Protein AF-A0AAD6N3H6-F1 (afdb_monomer)

InterPro domains:
  IPR000592 Small ribosomal subunit protein eS27 [MF_00371] (95-155)
  IPR000592 Small ribosomal subunit protein eS27 [PF01667] (101-155)
  IPR000592 Small ribosomal subunit protein eS27 [PS01168] (109-141)
  IPR000592 Small ribosomal subunit protein eS27 [PTHR11594] (73-155)
  IPR011332 Zinc-binding ribosomal protein [SSF57829] (101-155)
  IPR023407 Small ribosomal subunit protein eS27, zinc-binding domain superfamily [G3DSA:2.20.25.100] (74-155)

Secondary structure (DSSP, 8-state):
------HHHHT-----S-----------PPPPP------------PPPP----PPPTTS-HHHHHHHHHHHHHHHH---SSS--HHHHHHS-TTSSSS------EEEEEPTTT--EEEEETT-SSPEE-TTT--EEEE--SSS-EEPTT-EEEE-

Foldseek 3Di:
DDPPPPCVVVVPDPDDDDPPDDDDDDDDDDDDDDDDDDDDDDDDDDDDDPPPPPPDPPDPPVVVVVVVVVVVVVVPDQPPPDHDPVVQVPDDQVPHPDRDDPKFWKFKQDQPPRDTDIDIQQDQDFDADPPPRDTQFDHDPGGTHGDPRIDIDTD

pLDDT: mean 70.55, std 24.03, range [32.03, 97.69]

Radius of gyration: 28.1 Å; Cα contacts (8 Å, |Δi|>4): 125; chains: 1; bounding box: 60×52×75 Å

Solvent-accessible surface area (backbone atoms only — not comparable to full-atom values): 10549 Å² total; per-residue (Å²): 142,77,87,77,80,63,63,73,61,76,68,66,64,83,93,73,87,76,85,82,71,86,76,79,90,79,84,84,81,84,82,82,91,82,81,91,85,86,90,86,80,88,83,88,79,84,75,81,72,80,76,79,71,72,77,68,92,76,66,56,71,65,57,60,48,49,52,51,47,55,64,50,54,71,70,76,65,74,58,80,89,71,60,53,72,70,60,48,71,70,42,55,56,83,68,30,99,69,68,55,82,90,70,52,48,26,41,36,32,40,73,83,71,63,53,73,42,83,42,54,43,57,30,80,57,72,41,62,40,90,84,69,69,45,68,51,30,40,48,50,102,53,62,37,45,66,36,90,74,52,49,74,43,82,108

Nearest PDB structures (foldseek):
  8b2l-assembly1_K1  TM=9.747E-01  e=3.202E-12  Nicotiana tabacum
  9cai-assembly1_Ab  TM=9.641E-01  e=4.116E-12  Caenorhabditis elegans
  5xxu-assembly1_b  TM=9.628E-01  e=1.636E-11  Toxoplasma gondii
  7d4i-assembly1_Sc  TM=9.349E-01  e=3.473E-11  Saccharomyces cerevisiae S288C
  6az1-assembly1_c  TM=9.491E-01  e=2.428E-10  Leishmania donovani

Mean predicted aligned error: 18.62 Å

Organism: Penicillium canescens (NCBI:txid5083)

Structure (mmCIF, 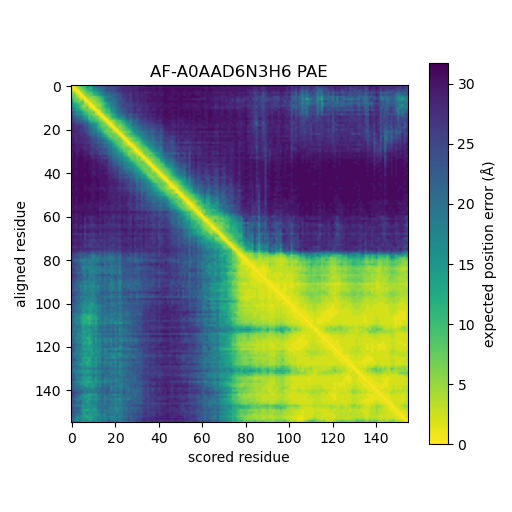N/CA/C/O backbone):
data_AF-A0AAD6N3H6-F1
#
_entry.id   AF-A0AAD6N3H6-F1
#
loop_
_atom_site.group_PDB
_atom_site.id
_atom_site.type_symbol
_atom_site.label_atom_id
_atom_site.label_alt_id
_atom_site.label_comp_id
_atom_site.label_asym_id
_atom_site.label_entity_id
_atom_site.label_seq_id
_atom_site.pdbx_PDB_ins_code
_atom_site.Cartn_x
_atom_site.Cartn_y
_atom_site.Cartn_z
_atom_site.occupancy
_atom_site.B_iso_or_equiv
_atom_site.auth_seq_id
_atom_site.auth_comp_id
_atom_site.auth_asym_id
_atom_site.auth_atom_id
_atom_site.pdbx_PDB_model_num
ATOM 1 N N . MET A 1 1 ? 6.766 -2.086 36.224 1.00 39.12 1 MET A N 1
ATOM 2 C CA . MET A 1 1 ? 7.740 -1.604 35.224 1.00 39.12 1 MET A CA 1
ATOM 3 C C . MET A 1 1 ? 7.308 -2.091 33.855 1.00 39.12 1 MET A C 1
ATOM 5 O O . MET A 1 1 ? 7.366 -3.286 33.608 1.00 39.12 1 MET A O 1
ATOM 9 N N . SER A 1 2 ? 6.852 -1.182 33.001 1.00 41.28 2 SER A N 1
ATOM 10 C CA . SER A 1 2 ? 6.496 -1.466 31.608 1.00 41.28 2 SER A CA 1
ATOM 11 C C . SER A 1 2 ? 7.243 -0.445 30.755 1.00 41.28 2 SER A C 1
ATOM 13 O O . SER A 1 2 ? 7.132 0.744 31.059 1.00 41.28 2 SER A O 1
ATOM 15 N N . PRO A 1 3 ? 8.016 -0.841 29.731 1.00 50.28 3 PRO A N 1
ATOM 16 C CA . PRO A 1 3 ? 8.632 0.129 28.846 1.00 50.28 3 PRO A CA 1
ATOM 17 C C . PRO A 1 3 ? 7.527 0.686 27.945 1.00 50.28 3 PRO A C 1
ATOM 19 O O . PRO A 1 3 ? 7.052 0.018 27.026 1.00 50.28 3 PRO A O 1
ATOM 22 N N . THR A 1 4 ? 7.069 1.903 28.223 1.00 53.88 4 THR A N 1
ATOM 23 C CA . THR A 1 4 ? 6.320 2.696 27.250 1.00 53.88 4 THR A CA 1
ATOM 24 C C . THR A 1 4 ? 7.254 2.954 26.078 1.00 53.88 4 THR A C 1
ATOM 26 O O . THR A 1 4 ? 8.125 3.815 26.152 1.00 53.88 4 THR A O 1
ATOM 29 N N . VAL A 1 5 ? 7.115 2.161 25.016 1.00 50.34 5 VAL A N 1
ATOM 30 C CA . VAL A 1 5 ? 7.747 2.438 23.726 1.00 50.34 5 VAL A CA 1
ATOM 31 C C . VAL A 1 5 ? 7.223 3.799 23.277 1.00 50.34 5 VAL A C 1
ATOM 33 O O . VAL A 1 5 ? 6.070 3.924 22.859 1.00 50.34 5 VAL A O 1
ATOM 36 N N . ASP A 1 6 ? 8.042 4.834 23.449 1.00 45.19 6 ASP A N 1
ATOM 37 C CA . ASP A 1 6 ? 7.717 6.186 23.024 1.00 45.19 6 ASP A CA 1
ATOM 38 C C . ASP A 1 6 ? 7.822 6.267 21.497 1.00 45.19 6 ASP A C 1
ATOM 40 O O . ASP A 1 6 ? 8.874 6.501 20.902 1.00 45.19 6 ASP A O 1
ATOM 44 N N . TRP A 1 7 ? 6.692 6.027 20.837 1.00 51.84 7 TRP A N 1
ATOM 45 C CA . TRP A 1 7 ? 6.561 6.109 19.386 1.00 51.84 7 TRP A CA 1
ATOM 46 C C . TRP A 1 7 ? 6.778 7.529 18.834 1.00 51.84 7 TRP A C 1
ATOM 48 O O . TRP A 1 7 ? 6.952 7.662 17.621 1.00 51.84 7 TRP A O 1
ATOM 58 N N . ARG A 1 8 ? 6.788 8.587 19.670 1.00 54.62 8 ARG A N 1
ATOM 59 C CA . ARG A 1 8 ? 7.123 9.946 19.200 1.00 54.62 8 ARG A CA 1
ATOM 60 C C . ARG A 1 8 ? 8.596 10.058 18.808 1.00 54.62 8 ARG A C 1
ATOM 62 O O . ARG A 1 8 ? 8.905 10.809 17.886 1.00 54.62 8 ARG A O 1
ATOM 69 N N . GLU A 1 9 ? 9.476 9.278 19.432 1.00 46.47 9 GLU A N 1
ATOM 70 C CA . GLU A 1 9 ? 10.904 9.227 19.096 1.00 46.47 9 GLU A CA 1
ATOM 71 C C . GLU A 1 9 ? 11.128 8.537 17.735 1.00 46.47 9 GLU A C 1
ATOM 73 O O . GLU A 1 9 ? 11.891 9.014 16.899 1.00 46.47 9 GLU A O 1
ATOM 78 N N . ALA A 1 10 ? 10.379 7.465 17.443 1.00 44.66 10 ALA A N 1
ATOM 79 C CA . ALA A 1 10 ? 10.499 6.703 16.193 1.00 44.66 10 ALA A CA 1
ATOM 80 C C . ALA A 1 10 ? 9.992 7.456 14.945 1.00 44.66 10 ALA A C 1
ATOM 82 O O . ALA A 1 10 ? 10.390 7.138 13.823 1.00 44.66 10 ALA A O 1
ATOM 83 N N . CYS A 1 11 ? 9.130 8.461 15.125 1.00 47.16 11 CYS A N 1
ATOM 84 C CA . CYS A 1 11 ? 8.716 9.374 14.057 1.00 47.16 11 CYS A CA 1
ATOM 85 C C . CYS A 1 11 ? 9.699 10.541 13.842 1.00 47.16 11 CYS A C 1
ATOM 87 O O . CYS A 1 11 ? 9.544 11.275 12.868 1.00 47.16 11 CYS A O 1
ATOM 89 N N . ARG A 1 12 ? 10.715 10.711 14.702 1.00 45.09 12 ARG A N 1
ATOM 90 C CA . ARG A 1 12 ? 11.725 11.775 14.612 1.00 45.09 12 ARG A CA 1
ATOM 91 C C . ARG A 1 12 ? 12.968 11.296 13.845 1.00 45.09 12 ARG A C 1
ATOM 93 O O . ARG A 1 12 ? 14.090 11.365 14.329 1.00 45.09 12 ARG A O 1
ATOM 100 N N . LEU A 1 13 ? 12.765 10.789 12.628 1.00 43.72 13 LEU A N 1
ATOM 101 C CA . LEU A 1 13 ? 13.843 10.656 11.641 1.00 43.72 13 LEU A CA 1
ATOM 102 C C . LEU A 1 13 ? 13.989 11.988 10.884 1.00 43.72 13 LEU A C 1
ATOM 104 O O . LEU A 1 13 ? 12.990 12.679 10.681 1.00 43.72 13 LEU A O 1
ATOM 108 N N . PRO A 1 14 ? 15.216 12.384 10.506 1.00 40.75 14 PRO A N 1
ATOM 109 C CA . PRO A 1 14 ? 15.537 13.755 10.135 1.00 40.75 14 PRO A CA 1
ATOM 110 C C . PRO A 1 14 ? 14.753 14.200 8.903 1.00 40.75 14 PRO A C 1
ATOM 112 O O . PRO A 1 14 ? 14.681 13.487 7.900 1.00 40.75 14 PRO A O 1
ATOM 115 N N . GLU A 1 15 ? 14.198 15.406 8.987 1.00 4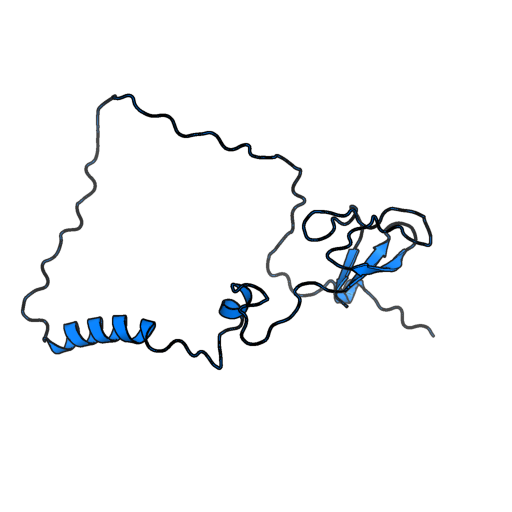5.84 15 GLU A N 1
ATOM 116 C CA . GLU A 1 15 ? 13.499 16.077 7.902 1.00 45.84 15 GLU A CA 1
ATOM 117 C C . GLU A 1 15 ? 14.384 16.176 6.654 1.00 45.84 15 GLU A C 1
ATOM 119 O O . GLU A 1 15 ? 15.220 17.064 6.515 1.00 45.84 15 GLU A O 1
ATOM 124 N N . ARG A 1 16 ? 14.183 15.268 5.699 1.00 40.72 16 ARG A N 1
ATOM 125 C CA . ARG A 1 16 ? 14.484 15.522 4.290 1.00 40.72 16 ARG A CA 1
ATOM 126 C C . ARG A 1 16 ? 13.294 15.112 3.441 1.00 40.72 16 ARG A C 1
ATOM 128 O O . ARG A 1 16 ? 13.218 14.012 2.910 1.00 40.72 16 ARG A O 1
ATOM 135 N N . GLY A 1 17 ? 12.363 16.063 3.392 1.00 36.47 17 GLY A N 1
ATOM 136 C CA . GLY A 1 17 ? 11.528 16.401 2.247 1.00 36.47 17 GLY A CA 1
ATOM 137 C C . GLY A 1 17 ? 10.830 15.246 1.550 1.00 36.47 17 GLY A C 1
ATOM 138 O O . GLY A 1 17 ? 11.311 14.793 0.527 1.00 36.47 17 GLY A O 1
ATOM 139 N N . HIS A 1 18 ? 9.649 14.867 2.035 1.00 36.66 18 HIS A N 1
ATOM 140 C CA . HIS A 1 18 ? 8.520 14.496 1.178 1.00 36.66 18 HIS A CA 1
ATOM 141 C C . HIS A 1 18 ? 7.236 14.525 2.015 1.00 36.66 18 HIS A C 1
ATOM 143 O O . HIS A 1 18 ? 6.809 13.524 2.584 1.00 36.66 18 HIS A O 1
ATOM 149 N N . GLN A 1 19 ? 6.610 15.701 2.092 1.00 37.00 19 GLN A N 1
ATOM 150 C CA . GLN A 1 19 ? 5.222 15.821 2.527 1.00 37.00 19 GLN A CA 1
ATOM 151 C C . GLN A 1 19 ? 4.340 15.064 1.526 1.00 37.00 19 GLN A C 1
ATOM 153 O O . GLN A 1 19 ? 4.146 15.501 0.391 1.00 37.00 19 GLN A O 1
ATOM 158 N N . ALA A 1 20 ? 3.805 13.916 1.938 1.00 35.97 20 ALA A N 1
ATOM 159 C CA . ALA A 1 20 ? 2.705 13.267 1.241 1.00 35.97 20 ALA A CA 1
ATOM 160 C C . ALA A 1 20 ? 1.429 14.072 1.523 1.00 35.97 20 ALA A C 1
ATOM 162 O O . ALA A 1 20 ? 0.693 13.806 2.470 1.00 35.97 20 ALA A O 1
ATOM 163 N N . ARG A 1 21 ? 1.205 15.113 0.717 1.00 39.97 21 ARG A N 1
ATOM 164 C CA . ARG A 1 21 ? -0.054 15.859 0.685 1.00 39.97 21 ARG A CA 1
ATOM 165 C C . ARG A 1 21 ? -1.160 14.906 0.227 1.00 39.97 21 ARG A C 1
ATOM 167 O O . ARG A 1 21 ? -1.009 14.245 -0.801 1.00 39.97 21 ARG A O 1
ATOM 174 N N . ALA A 1 22 ? -2.251 14.840 0.988 1.00 42.69 22 ALA A N 1
ATOM 175 C CA . ALA A 1 22 ? -3.478 14.167 0.586 1.00 42.69 22 ALA A CA 1
ATOM 176 C C . ALA A 1 22 ? -3.904 14.689 -0.795 1.00 42.69 22 ALA A C 1
ATOM 178 O O . ALA A 1 22 ? -4.137 15.885 -0.963 1.00 42.69 22 ALA A O 1
ATOM 179 N N . GLN A 1 23 ? -3.945 13.807 -1.794 1.00 47.81 23 GLN A N 1
ATOM 180 C CA . GLN A 1 23 ? -4.493 14.143 -3.103 1.00 47.81 23 GLN A CA 1
ATOM 181 C C . GLN A 1 23 ? -5.955 13.720 -3.113 1.00 47.81 23 GLN A C 1
ATOM 183 O O . GLN A 1 23 ? -6.294 12.536 -3.162 1.00 47.81 23 GLN A O 1
ATOM 188 N N . THR A 1 24 ? -6.806 14.734 -3.007 1.00 37.34 24 THR A N 1
ATOM 189 C CA . THR A 1 24 ? -8.193 14.712 -3.447 1.00 37.34 24 THR A CA 1
ATOM 190 C C . THR A 1 24 ? -8.250 14.262 -4.905 1.00 37.34 24 THR A C 1
ATOM 192 O O . THR A 1 24 ? -7.423 14.645 -5.731 1.00 37.34 24 THR A O 1
ATOM 195 N N . GLY A 1 25 ? -9.206 13.387 -5.206 1.00 43.50 25 GLY A N 1
ATOM 196 C CA . GLY A 1 25 ? -9.372 12.829 -6.537 1.00 43.50 25 GLY A CA 1
ATOM 197 C C . GLY A 1 25 ? -9.835 13.875 -7.543 1.00 43.50 25 GLY A C 1
ATOM 198 O O . GLY A 1 25 ? -10.852 14.528 -7.334 1.00 43.50 25 GLY A O 1
ATOM 199 N N . THR A 1 26 ? -9.140 13.945 -8.672 1.00 40.75 26 THR A N 1
ATOM 200 C CA . THR A 1 26 ? -9.732 14.280 -9.966 1.00 40.75 26 THR A CA 1
ATOM 201 C C . THR A 1 26 ? -9.108 13.375 -11.027 1.00 40.75 26 THR A C 1
ATOM 203 O O . THR A 1 26 ? -7.903 13.140 -11.069 1.00 40.75 26 THR A O 1
ATOM 206 N N . ASN A 1 27 ? -9.979 12.774 -11.827 1.00 43.47 27 ASN A N 1
ATOM 207 C CA . ASN A 1 27 ? -9.681 11.767 -12.835 1.00 43.47 27 ASN A CA 1
ATOM 208 C C . ASN A 1 27 ? -9.413 12.491 -14.171 1.00 43.47 27 ASN A C 1
ATOM 210 O O . ASN A 1 27 ? -10.292 13.246 -14.588 1.00 43.47 27 ASN A O 1
ATOM 214 N N . PRO A 1 28 ? -8.271 12.321 -14.861 1.00 41.84 28 PRO A N 1
ATOM 215 C CA . PRO A 1 28 ? -8.098 12.920 -16.178 1.00 41.84 28 PRO A CA 1
ATOM 216 C C . PRO A 1 28 ? -8.470 11.922 -17.281 1.00 41.84 28 PRO A C 1
ATOM 218 O O . PRO A 1 28 ? -7.704 11.029 -17.645 1.00 41.84 28 PRO A O 1
ATOM 221 N N . THR A 1 29 ? -9.662 12.111 -17.842 1.00 44.66 29 THR A N 1
ATOM 222 C CA . THR A 1 29 ? -10.043 11.620 -19.171 1.00 44.66 29 THR A CA 1
ATOM 223 C C . THR A 1 29 ? -9.107 12.192 -20.237 1.00 44.66 29 THR A C 1
ATOM 225 O O . THR A 1 29 ? -8.898 13.401 -20.323 1.00 44.66 29 THR A O 1
ATOM 228 N N . THR A 1 30 ? -8.554 11.310 -21.064 1.00 44.44 30 THR A N 1
ATOM 229 C CA . THR A 1 30 ? -7.724 11.619 -22.232 1.00 44.44 30 THR A CA 1
ATOM 230 C C . THR A 1 30 ? -8.560 12.212 -23.374 1.00 44.44 30 THR A C 1
ATOM 232 O O . THR A 1 30 ? -9.558 11.599 -23.757 1.00 44.44 30 THR A O 1
ATOM 235 N N . PRO A 1 31 ? -8.160 13.334 -24.007 1.00 38.00 31 PRO A N 1
ATOM 236 C CA . PRO A 1 31 ? -8.735 13.736 -25.281 1.00 38.00 31 PRO A CA 1
ATOM 237 C C . PRO A 1 31 ? -7.863 13.286 -26.461 1.00 38.00 31 PRO A C 1
ATOM 239 O O . PRO A 1 31 ? -6.632 13.371 -26.446 1.00 38.00 31 PRO A O 1
ATOM 242 N N . LYS A 1 32 ? -8.553 12.774 -27.486 1.00 36.25 32 LYS A N 1
ATOM 243 C CA . LYS A 1 32 ? -8.033 12.358 -28.792 1.00 36.25 32 LYS A CA 1
ATOM 244 C C . LYS A 1 32 ? -7.468 13.552 -29.572 1.00 36.25 32 LYS A C 1
ATOM 246 O O . LYS A 1 32 ? -7.940 14.676 -29.446 1.00 36.25 32 LYS A O 1
ATOM 251 N N . ARG A 1 33 ? -6.457 13.259 -30.396 1.00 45.38 33 ARG A N 1
ATOM 252 C CA . ARG A 1 33 ? -5.903 14.145 -31.429 1.00 45.38 33 ARG A CA 1
ATOM 253 C C . ARG A 1 33 ? -6.981 14.484 -32.451 1.00 45.38 33 ARG A C 1
ATOM 255 O O . ARG A 1 33 ? -7.554 13.549 -32.990 1.00 45.38 33 ARG A O 1
ATOM 262 N N . ASP A 1 34 ? -7.095 15.759 -32.805 1.00 32.03 34 ASP A N 1
ATOM 263 C CA . ASP A 1 34 ? -7.607 16.182 -34.105 1.00 32.03 34 ASP A CA 1
ATOM 264 C C . ASP A 1 34 ? -6.809 17.367 -34.649 1.00 32.03 34 ASP A C 1
ATOM 266 O O . ASP A 1 34 ? -6.186 18.147 -33.926 1.00 32.03 34 ASP A O 1
ATOM 270 N N . ALA A 1 35 ? -6.745 17.396 -35.972 1.00 36.38 35 ALA A N 1
ATOM 271 C CA . ALA A 1 35 ? -5.808 18.149 -36.774 1.00 36.38 35 ALA A CA 1
ATOM 272 C C . ALA A 1 35 ? -6.314 19.554 -37.153 1.00 36.38 35 ALA A C 1
ATOM 274 O O . ALA A 1 35 ? -7.494 19.760 -37.399 1.00 36.38 35 ALA A O 1
ATOM 275 N N . ARG A 1 36 ? -5.337 20.445 -37.395 1.00 40.19 36 ARG A N 1
ATOM 276 C CA . ARG A 1 36 ? -5.302 21.446 -38.486 1.00 40.19 36 ARG A CA 1
ATOM 277 C C . ARG A 1 36 ? -6.273 22.640 -38.430 1.00 40.19 36 ARG A C 1
ATOM 279 O O . ARG A 1 36 ? -7.403 22.533 -38.881 1.00 40.19 36 ARG A O 1
ATOM 286 N N . SER A 1 37 ? -5.735 23.834 -38.139 1.00 34.03 37 SER A N 1
ATOM 287 C CA . SER A 1 37 ? -5.851 25.095 -38.933 1.00 34.03 37 SER A CA 1
ATOM 288 C C . SER A 1 37 ? -5.140 26.247 -38.185 1.00 34.03 37 SER A C 1
ATOM 290 O O . SER A 1 37 ? -5.433 26.510 -37.032 1.00 34.03 37 SER A O 1
ATOM 292 N N . LYS A 1 38 ? -3.961 26.692 -38.645 1.00 38.06 38 LYS A N 1
ATOM 293 C CA . LYS A 1 38 ? -3.657 27.843 -39.532 1.00 38.06 38 LYS A CA 1
ATOM 294 C C . LYS A 1 38 ? -3.780 29.247 -38.893 1.00 38.06 38 LYS A C 1
ATOM 296 O O . LYS A 1 38 ? -4.866 29.720 -38.607 1.00 38.06 38 LYS A O 1
ATOM 301 N N . SER A 1 39 ? -2.607 29.897 -38.862 1.00 42.56 39 SER A N 1
ATOM 302 C CA . SER A 1 39 ? -2.299 31.322 -39.100 1.00 42.56 39 SER A CA 1
ATOM 303 C C . SER A 1 39 ? -2.793 32.402 -38.133 1.00 42.56 39 SER A C 1
ATOM 305 O O . SER A 1 39 ? -3.938 32.820 -38.216 1.00 42.56 39 SER A O 1
ATOM 307 N N . LEU A 1 40 ? -1.840 33.015 -37.420 1.00 47.59 40 LEU A N 1
ATOM 308 C CA . LEU A 1 40 ? -1.661 34.472 -37.410 1.00 47.59 40 LEU A CA 1
ATOM 309 C C . LEU A 1 40 ? -0.180 34.811 -37.155 1.00 47.59 40 LEU A C 1
ATOM 311 O O . LEU A 1 40 ? 0.499 34.164 -36.362 1.00 47.59 40 LEU A O 1
ATOM 315 N N . GLN A 1 41 ? 0.324 35.743 -37.959 1.00 43.47 41 GLN A N 1
ATOM 316 C CA . GLN A 1 41 ? 1.722 36.142 -38.115 1.00 43.47 41 GLN A CA 1
ATOM 317 C C . GLN A 1 41 ? 2.130 37.265 -37.143 1.00 43.47 41 GLN A C 1
ATOM 319 O O . GLN A 1 41 ? 1.276 37.942 -36.582 1.00 43.47 41 GLN A O 1
ATOM 324 N N . THR A 1 42 ? 3.448 37.529 -37.128 1.00 38.06 42 THR A N 1
ATOM 325 C CA . THR A 1 42 ? 4.166 38.756 -36.699 1.00 38.06 42 THR A CA 1
ATOM 326 C C . THR A 1 42 ? 4.194 39.062 -35.199 1.00 38.06 42 THR A C 1
ATOM 328 O O . THR A 1 42 ? 3.185 38.959 -34.528 1.00 38.06 42 THR A O 1
ATOM 331 N N . SER A 1 43 ? 5.301 39.465 -34.578 1.00 48.94 43 SER A N 1
ATOM 332 C CA . SER A 1 43 ? 6.653 39.844 -35.011 1.00 48.94 43 SER A CA 1
ATOM 333 C C . SER A 1 43 ? 7.581 39.789 -33.778 1.00 48.94 43 SER A C 1
ATOM 335 O O . SER A 1 43 ? 7.104 39.664 -32.656 1.00 48.94 43 SER A O 1
ATOM 337 N N . LEU A 1 44 ? 8.890 39.961 -34.007 1.00 48.50 44 LEU A N 1
ATOM 338 C CA . LEU A 1 44 ? 9.975 40.205 -33.037 1.00 48.50 44 LEU A CA 1
ATOM 339 C C . LEU A 1 44 ? 10.810 38.984 -32.604 1.00 48.50 44 LEU A C 1
ATOM 341 O O . LEU A 1 44 ? 10.359 38.082 -31.910 1.00 48.50 44 LEU A O 1
ATOM 345 N N . GLY A 1 45 ? 12.095 39.051 -32.973 1.00 38.00 45 GLY A N 1
ATOM 346 C CA . GLY A 1 45 ? 13.197 38.406 -32.257 1.00 38.00 45 GLY A CA 1
ATOM 347 C C . GLY A 1 45 ? 13.615 37.034 -32.773 1.00 38.00 45 GLY A C 1
ATOM 348 O O . GLY A 1 45 ? 13.271 36.012 -32.194 1.00 38.00 45 GLY A O 1
ATOM 349 N N . ARG A 1 46 ? 14.434 36.996 -33.830 1.00 45.41 46 ARG A N 1
ATOM 350 C CA . ARG A 1 46 ? 15.174 35.788 -34.223 1.00 45.41 46 ARG A CA 1
ATOM 351 C C . ARG A 1 46 ? 16.152 35.433 -33.083 1.00 45.41 46 ARG A C 1
ATOM 353 O O . ARG A 1 46 ? 17.011 36.266 -32.793 1.00 45.41 46 ARG A O 1
ATOM 360 N N . PRO A 1 47 ? 16.064 34.260 -32.428 1.00 51.88 47 PRO A N 1
ATOM 361 C CA . PRO A 1 47 ? 17.100 33.841 -31.490 1.00 51.88 47 PRO A CA 1
ATOM 362 C C . PRO A 1 47 ? 18.405 33.620 -32.270 1.00 51.88 47 PRO A C 1
ATOM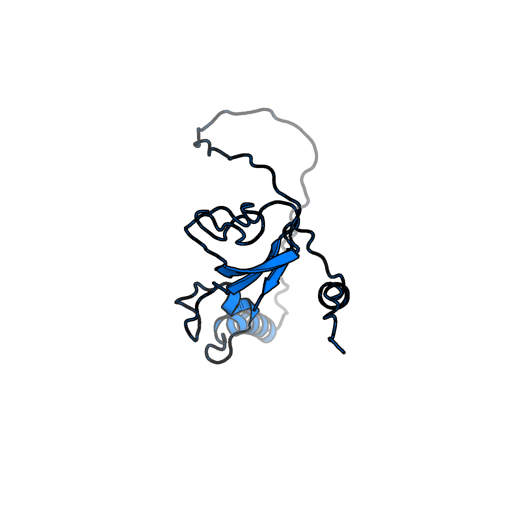 364 O O . PRO A 1 47 ? 18.351 33.146 -33.413 1.00 51.88 47 PRO A O 1
ATOM 367 N N . PRO A 1 48 ? 19.575 33.977 -31.712 1.00 46.78 48 PRO A N 1
ATOM 368 C CA . PRO A 1 48 ? 20.833 33.755 -32.398 1.00 46.78 48 PRO A CA 1
ATOM 369 C C . PRO A 1 48 ? 20.988 32.252 -32.617 1.00 46.78 48 PRO A C 1
ATOM 371 O O . PRO A 1 48 ? 20.938 31.458 -31.678 1.00 46.78 48 PRO A O 1
ATOM 374 N N . HIS A 1 49 ? 21.141 31.862 -33.882 1.00 49.00 49 HIS A N 1
ATOM 375 C CA . HIS A 1 49 ? 21.625 30.534 -34.223 1.00 49.00 49 HIS A CA 1
ATOM 376 C C . HIS A 1 49 ? 22.893 30.279 -33.397 1.00 49.00 49 HIS A C 1
ATOM 378 O O . HIS A 1 49 ? 23.742 31.176 -33.338 1.00 49.00 49 HIS A O 1
ATOM 384 N N . PRO A 1 50 ? 23.067 29.094 -32.783 1.00 50.28 50 PRO A N 1
ATOM 385 C CA . PRO A 1 50 ? 24.384 28.699 -32.326 1.00 50.28 50 PRO A CA 1
ATOM 386 C C . PRO A 1 50 ? 25.259 28.762 -33.569 1.00 50.28 50 PRO A C 1
ATOM 388 O O . PRO A 1 50 ? 25.029 28.029 -34.535 1.00 50.28 50 PRO A O 1
ATOM 391 N N . LEU A 1 51 ? 26.198 29.705 -33.597 1.00 43.81 51 LEU A N 1
ATOM 392 C CA . LEU A 1 51 ? 27.271 29.659 -34.566 1.00 43.81 51 LEU A CA 1
ATOM 393 C C . LEU A 1 51 ? 27.903 28.291 -34.346 1.00 43.81 51 LEU A C 1
ATOM 395 O O . LEU A 1 51 ? 28.529 28.052 -33.316 1.00 43.81 51 LEU A O 1
ATOM 399 N N . HIS A 1 52 ? 27.662 27.376 -35.283 1.00 47.94 52 HIS A N 1
ATOM 400 C CA . HIS A 1 52 ? 28.495 26.208 -35.460 1.00 47.94 52 HIS A CA 1
ATOM 401 C C . HIS A 1 52 ? 29.884 26.762 -35.755 1.00 47.94 52 HIS A C 1
ATOM 403 O O . HIS A 1 52 ? 30.247 27.011 -36.907 1.00 47.94 52 HIS A O 1
ATOM 409 N N . THR A 1 53 ? 30.638 27.034 -34.695 1.00 45.09 53 THR A N 1
ATOM 410 C CA . THR A 1 53 ? 32.074 27.191 -34.757 1.00 45.09 53 THR A CA 1
ATOM 411 C C . THR A 1 53 ? 32.564 25.874 -35.322 1.00 45.09 53 THR A C 1
ATOM 413 O O . THR A 1 53 ? 32.553 24.835 -34.664 1.00 45.09 53 THR A O 1
ATOM 416 N N . ARG A 1 54 ? 32.879 25.894 -36.620 1.00 49.62 54 ARG A N 1
ATOM 417 C CA . ARG A 1 54 ? 33.593 24.800 -37.262 1.00 49.62 54 ARG A CA 1
ATOM 418 C C . ARG A 1 54 ? 34.820 24.546 -36.387 1.00 49.62 54 ARG A C 1
ATOM 420 O O . ARG A 1 54 ? 35.589 25.491 -36.197 1.00 49.62 54 ARG A O 1
ATOM 427 N N . PRO A 1 55 ? 34.987 23.346 -35.812 1.00 52.09 55 PRO A N 1
ATOM 428 C CA . PRO A 1 55 ? 36.196 23.058 -35.067 1.00 52.09 55 PRO A CA 1
ATOM 429 C C . PRO A 1 55 ? 37.374 23.247 -36.024 1.00 52.09 55 PRO A C 1
ATOM 431 O O . PRO A 1 55 ? 37.345 22.779 -37.165 1.00 52.09 55 PRO A O 1
ATOM 434 N N . SER A 1 56 ? 38.366 24.019 -35.586 1.00 48.75 56 SER A N 1
ATOM 435 C CA . SER A 1 56 ? 39.597 24.229 -36.335 1.00 48.75 56 SER A CA 1
ATOM 436 C C . SER A 1 56 ? 40.264 22.872 -36.610 1.00 48.75 56 SER A C 1
ATOM 438 O O . SER A 1 56 ? 40.248 21.991 -35.746 1.00 48.75 56 SER A O 1
ATOM 440 N N . PRO A 1 57 ? 40.879 22.669 -37.789 1.00 53.94 57 PRO A N 1
ATOM 441 C CA . PRO A 1 57 ? 41.453 21.377 -38.178 1.00 53.94 57 PRO A CA 1
ATOM 442 C C . PRO A 1 57 ? 42.751 21.020 -37.426 1.00 53.94 57 PRO A C 1
ATOM 444 O O . PRO A 1 57 ? 43.442 20.083 -37.809 1.00 53.94 57 PRO A O 1
ATOM 447 N N . SER A 1 58 ? 43.103 21.752 -36.363 1.00 57.62 58 SER A N 1
ATOM 448 C CA . SER A 1 58 ? 44.352 21.592 -35.611 1.00 57.62 58 SER A CA 1
ATOM 449 C C . SER A 1 58 ? 44.200 20.848 -34.282 1.00 57.62 58 SER A C 1
ATOM 451 O O . SER A 1 58 ? 45.189 20.681 -33.570 1.00 57.62 58 SER A O 1
ATOM 453 N N . ALA A 1 59 ? 42.996 20.401 -33.909 1.00 53.91 59 ALA A N 1
ATOM 454 C CA . ALA A 1 59 ? 42.866 19.492 -32.775 1.00 53.91 59 ALA A CA 1
ATOM 455 C C . ALA A 1 59 ? 43.458 18.123 -33.172 1.00 53.91 59 ALA A C 1
ATOM 457 O O . ALA A 1 59 ? 43.026 17.556 -34.179 1.00 53.91 59 ALA A O 1
ATOM 458 N N . PRO A 1 60 ? 44.440 17.576 -32.427 1.00 57.00 60 PRO A N 1
ATOM 459 C CA . PRO A 1 60 ? 45.044 16.297 -32.774 1.00 57.00 60 PRO A CA 1
ATOM 460 C C . PRO A 1 60 ? 43.961 15.215 -32.797 1.00 57.00 60 PRO A C 1
ATOM 462 O O . PRO A 1 60 ? 43.108 15.161 -31.910 1.00 57.00 60 PRO A O 1
ATOM 465 N N . LEU A 1 61 ? 44.019 14.328 -33.794 1.00 54.84 61 LEU A N 1
ATOM 466 C CA . LEU A 1 61 ? 43.112 13.184 -34.003 1.00 54.84 61 LEU A CA 1
ATOM 467 C C . LEU A 1 61 ? 42.936 12.327 -32.723 1.00 54.84 61 LEU A C 1
ATOM 469 O O . LEU A 1 61 ? 41.904 11.691 -32.523 1.00 54.84 61 LEU A O 1
ATOM 473 N N . ILE A 1 62 ? 43.913 12.404 -31.812 1.00 56.72 62 ILE A N 1
ATOM 474 C CA . ILE A 1 62 ? 43.920 11.832 -30.460 1.00 56.72 62 ILE A CA 1
ATOM 475 C C . ILE A 1 62 ? 42.769 12.364 -29.584 1.00 56.72 62 ILE A C 1
ATOM 477 O O . ILE A 1 62 ? 42.126 11.571 -28.904 1.00 56.72 62 ILE A O 1
ATOM 481 N N . ASN A 1 63 ? 42.446 13.661 -29.624 1.00 55.19 63 ASN A N 1
ATOM 482 C CA . ASN A 1 63 ? 41.399 14.253 -28.777 1.00 55.19 63 ASN A CA 1
ATOM 483 C C . ASN A 1 63 ? 39.986 13.924 -29.286 1.00 55.19 63 ASN A C 1
ATOM 485 O O . ASN A 1 63 ? 39.089 13.681 -28.486 1.00 55.19 63 ASN A O 1
ATOM 489 N N . TYR A 1 64 ? 39.796 13.838 -30.608 1.00 55.78 64 TYR A N 1
ATOM 490 C CA . TYR A 1 64 ? 38.528 13.397 -31.207 1.00 55.78 64 TYR A CA 1
ATOM 491 C C . TYR A 1 64 ? 38.266 11.904 -30.954 1.00 55.78 64 TYR A C 1
ATOM 493 O O . TYR A 1 64 ? 37.139 11.503 -30.664 1.00 55.78 64 TYR A O 1
ATOM 501 N N . LEU A 1 65 ? 39.315 11.073 -31.013 1.00 57.59 65 LEU A N 1
ATOM 502 C CA . LEU A 1 65 ? 39.235 9.667 -30.623 1.00 57.59 65 LEU A CA 1
ATOM 503 C C . LEU A 1 65 ? 39.024 9.502 -29.117 1.00 57.59 65 LEU A C 1
ATOM 505 O O . LEU A 1 65 ? 38.236 8.644 -28.750 1.00 57.59 65 LEU A O 1
ATOM 509 N N . ALA A 1 66 ? 39.644 10.316 -28.257 1.00 57.28 66 ALA A N 1
ATOM 510 C CA . ALA A 1 66 ? 39.422 10.291 -26.809 1.00 57.28 66 ALA A CA 1
ATOM 511 C C . ALA A 1 66 ? 37.985 10.690 -26.427 1.00 57.28 66 ALA A C 1
ATOM 513 O O . ALA A 1 66 ? 37.395 10.057 -25.554 1.00 57.28 66 ALA A O 1
ATOM 514 N N . ASP A 1 67 ? 37.393 11.669 -27.117 1.00 54.06 67 ASP A N 1
ATOM 515 C CA . ASP A 1 67 ? 35.998 12.084 -26.920 1.00 54.06 67 ASP A CA 1
ATOM 516 C C . ASP A 1 67 ? 35.001 11.032 -27.456 1.00 54.06 67 ASP A C 1
ATOM 518 O O . ASP A 1 67 ? 34.029 10.678 -26.784 1.00 54.06 67 ASP A O 1
ATOM 522 N N . ARG A 1 68 ? 35.301 10.388 -28.599 1.00 54.97 68 ARG A N 1
ATOM 523 C CA . ARG A 1 68 ? 34.560 9.199 -29.075 1.00 54.97 68 ARG A CA 1
ATOM 524 C C . ARG A 1 68 ? 34.731 7.9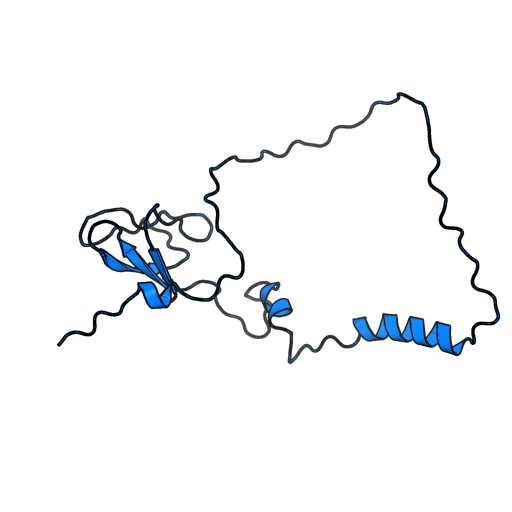76 -28.164 1.00 54.97 68 ARG A C 1
ATOM 526 O O . ARG A 1 68 ? 33.760 7.263 -27.931 1.00 54.97 68 ARG A O 1
ATOM 533 N N . LEU A 1 69 ? 35.930 7.718 -27.642 1.00 55.75 69 LEU A N 1
ATOM 534 C CA . LEU A 1 69 ? 36.218 6.643 -26.682 1.00 55.75 69 LEU A CA 1
ATOM 535 C C . LEU A 1 69 ? 35.510 6.898 -25.349 1.00 55.75 69 LEU A C 1
ATOM 537 O O . LEU A 1 69 ? 35.002 5.954 -24.756 1.00 55.75 69 LEU A O 1
ATOM 541 N N . SER A 1 70 ? 35.423 8.153 -24.907 1.00 53.97 70 SER A N 1
ATOM 542 C CA . SER A 1 70 ? 34.667 8.582 -23.724 1.00 53.97 70 SER A CA 1
ATOM 543 C C . SER A 1 70 ? 33.166 8.294 -23.873 1.00 53.97 70 SER A C 1
ATOM 545 O O . SER A 1 70 ? 32.560 7.678 -22.993 1.00 53.97 70 SER A O 1
ATOM 547 N N . LEU A 1 71 ? 32.586 8.620 -25.034 1.00 52.56 71 LEU A N 1
ATOM 548 C CA . LEU A 1 71 ? 31.187 8.316 -25.362 1.00 52.56 71 LEU A CA 1
ATOM 549 C C . LEU A 1 71 ? 30.899 6.805 -25.460 1.00 52.56 71 LEU A C 1
ATOM 551 O O . LEU A 1 71 ? 29.835 6.352 -25.040 1.00 52.56 71 LEU A O 1
ATOM 555 N N . VAL A 1 72 ? 31.845 6.006 -25.962 1.00 52.81 72 VAL A N 1
ATOM 556 C CA . VAL A 1 72 ? 31.701 4.540 -26.078 1.00 52.81 72 VAL A CA 1
ATOM 557 C C . VAL A 1 72 ? 31.928 3.826 -24.733 1.00 52.81 72 VAL A C 1
ATOM 559 O O . VAL A 1 72 ? 31.289 2.809 -24.451 1.00 52.81 72 VAL A O 1
ATOM 562 N N . LYS A 1 73 ? 32.773 4.374 -23.851 1.00 53.25 73 LYS A N 1
ATOM 563 C CA . LYS A 1 73 ? 33.107 3.784 -22.542 1.00 53.25 73 LYS A CA 1
ATOM 564 C C . LYS A 1 73 ? 31.932 3.773 -21.558 1.00 53.25 73 LYS A C 1
ATOM 566 O O . LYS A 1 73 ? 31.872 2.890 -20.709 1.00 53.25 73 LYS A O 1
ATOM 571 N N . MET A 1 74 ? 30.967 4.684 -21.710 1.00 55.19 74 MET A N 1
ATOM 572 C CA . MET A 1 74 ? 29.743 4.701 -20.893 1.00 55.19 74 MET A CA 1
ATOM 573 C C . MET A 1 74 ? 28.725 3.618 -21.281 1.00 55.19 74 MET A C 1
ATOM 575 O O . MET A 1 74 ? 27.901 3.236 -20.454 1.00 55.19 74 MET A O 1
ATOM 579 N N . VAL A 1 75 ? 28.777 3.101 -22.514 1.00 56.44 75 VAL A N 1
ATOM 580 C CA . VAL A 1 75 ? 27.808 2.106 -23.012 1.00 56.44 75 VAL A CA 1
ATOM 581 C C . VAL A 1 75 ? 28.289 0.667 -22.785 1.00 56.44 75 VAL A C 1
ATOM 583 O O . VAL A 1 75 ? 27.470 -0.221 -22.567 1.00 56.44 75 VAL A O 1
ATOM 586 N N . LEU A 1 76 ? 29.605 0.422 -22.794 1.00 57.47 76 LEU A N 1
ATOM 587 C CA . LEU A 1 76 ? 30.174 -0.935 -22.764 1.00 57.47 76 LEU A CA 1
ATOM 588 C C . LEU A 1 76 ? 30.455 -1.507 -21.363 1.00 57.47 76 LEU A C 1
ATOM 590 O O . LEU A 1 76 ? 30.777 -2.686 -21.260 1.00 57.47 76 LEU A O 1
ATOM 594 N N . ALA A 1 77 ? 30.329 -0.722 -20.290 1.00 65.06 77 ALA A N 1
ATOM 595 C CA . ALA A 1 77 ? 30.688 -1.159 -18.936 1.00 65.06 77 ALA A CA 1
ATOM 596 C C . ALA A 1 77 ? 29.546 -0.975 -17.921 1.00 65.06 77 ALA A C 1
ATOM 598 O O . ALA A 1 77 ? 29.740 -0.406 -16.848 1.00 65.06 77 ALA A O 1
ATOM 599 N N . VAL A 1 78 ? 28.336 -1.442 -18.245 1.00 72.12 78 VAL A N 1
ATOM 600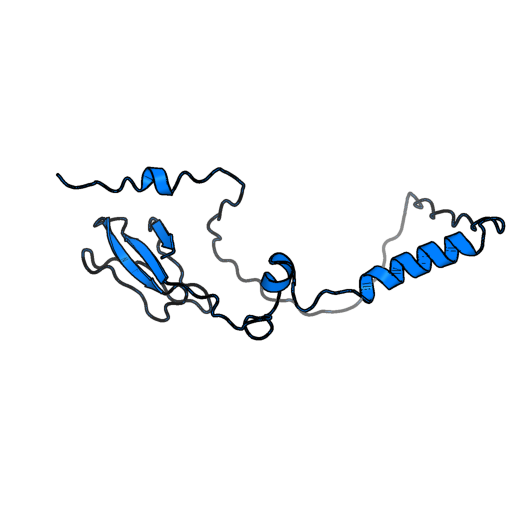 C CA . VAL A 1 78 ? 27.293 -1.598 -17.219 1.00 72.12 78 VAL A CA 1
ATOM 601 C C . VAL A 1 78 ? 27.640 -2.833 -16.389 1.00 72.12 78 VAL A C 1
ATOM 603 O O . VAL A 1 78 ? 27.499 -3.954 -16.873 1.00 72.12 78 VAL A O 1
ATOM 606 N N . ASP A 1 79 ? 28.100 -2.629 -15.153 1.00 81.75 79 ASP A N 1
ATOM 607 C CA . ASP A 1 79 ? 28.336 -3.715 -14.196 1.00 81.75 79 ASP A CA 1
ATOM 608 C C . ASP A 1 79 ? 27.005 -4.418 -13.876 1.00 81.75 79 ASP A C 1
ATOM 610 O O . ASP A 1 79 ? 26.117 -3.865 -13.220 1.00 81.75 79 ASP A O 1
ATOM 614 N N . LEU A 1 80 ? 26.844 -5.630 -14.418 1.00 84.38 80 LEU A N 1
ATOM 615 C CA . LEU A 1 80 ? 25.640 -6.446 -14.260 1.00 84.38 80 LEU A CA 1
ATOM 616 C C . LEU A 1 80 ? 25.605 -7.193 -12.926 1.00 84.38 80 LEU A C 1
ATOM 618 O O . LEU A 1 80 ? 24.512 -7.544 -12.478 1.00 84.38 80 LEU A O 1
ATOM 622 N N . LEU A 1 81 ? 26.767 -7.456 -12.322 1.00 88.56 81 LEU A N 1
ATOM 623 C CA . LEU A 1 81 ? 26.856 -8.203 -11.070 1.00 88.56 81 LEU A CA 1
ATOM 624 C C . LEU A 1 81 ? 26.608 -7.291 -9.868 1.00 88.56 81 LEU A C 1
ATOM 626 O O . LEU A 1 81 ? 25.976 -7.730 -8.911 1.00 88.56 81 LEU A O 1
ATOM 630 N N . ASN A 1 82 ? 27.033 -6.024 -9.943 1.00 88.56 82 ASN A N 1
ATOM 631 C CA . ASN A 1 82 ? 26.855 -5.047 -8.864 1.00 88.56 82 ASN A CA 1
ATOM 632 C C . ASN A 1 82 ? 26.110 -3.787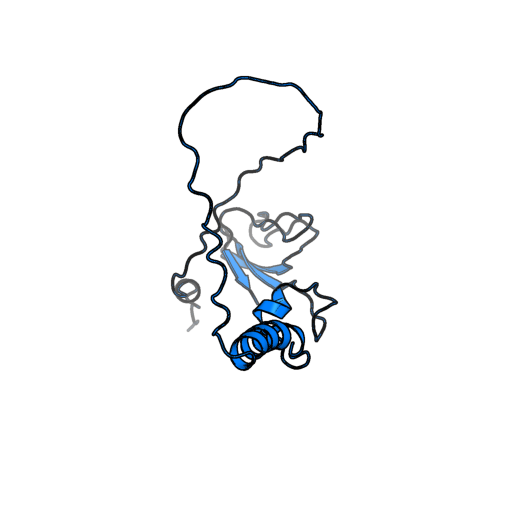 -9.346 1.00 88.56 82 ASN A C 1
ATOM 634 O O . ASN A 1 82 ? 26.673 -2.688 -9.382 1.00 88.56 82 ASN A O 1
ATOM 638 N N . PRO A 1 83 ? 24.828 -3.909 -9.732 1.00 88.38 83 PRO A N 1
ATOM 639 C CA . PRO A 1 83 ? 24.032 -2.751 -10.113 1.00 88.38 83 PRO A CA 1
ATOM 640 C C . PRO A 1 83 ? 23.842 -1.793 -8.926 1.00 88.38 83 PRO A C 1
ATOM 642 O O . PRO A 1 83 ? 23.740 -2.201 -7.771 1.00 88.38 83 PRO A O 1
ATOM 645 N N . THR A 1 84 ? 23.718 -0.493 -9.203 1.00 90.50 84 THR A N 1
ATOM 646 C CA . THR A 1 84 ? 23.425 0.489 -8.149 1.00 90.50 84 THR A CA 1
ATOM 647 C C . THR A 1 84 ? 22.001 0.300 -7.591 1.00 90.50 84 THR A C 1
ATOM 649 O O . THR A 1 84 ? 21.080 -0.009 -8.359 1.00 90.50 84 THR A O 1
ATOM 652 N N . PRO A 1 85 ? 21.749 0.557 -6.291 1.00 90.56 85 PRO A N 1
ATOM 653 C CA . PRO A 1 85 ? 20.414 0.410 -5.691 1.00 90.56 85 PRO A CA 1
ATOM 654 C C . PRO A 1 85 ? 19.326 1.230 -6.403 1.00 90.56 85 PRO A C 1
ATOM 656 O O . PRO A 1 85 ? 18.168 0.823 -6.520 1.00 90.56 85 PRO A O 1
ATOM 659 N N . GLN A 1 86 ? 19.704 2.395 -6.933 1.00 90.94 86 GLN A N 1
ATOM 660 C CA . GLN A 1 86 ? 18.829 3.266 -7.711 1.00 90.94 86 GLN A CA 1
ATOM 661 C C . GLN A 1 86 ? 18.456 2.631 -9.058 1.00 90.94 86 GLN A C 1
ATOM 663 O O . GLN A 1 86 ? 17.314 2.770 -9.503 1.00 90.94 86 GLN A O 1
ATOM 668 N N . ALA A 1 87 ? 19.393 1.932 -9.709 1.00 89.81 87 ALA A N 1
ATOM 669 C CA . ALA A 1 87 ? 19.131 1.219 -10.955 1.00 89.81 87 ALA A CA 1
ATOM 670 C C . ALA A 1 87 ? 18.210 0.012 -10.726 1.00 89.81 87 ALA A C 1
ATOM 672 O O . ALA A 1 87 ? 17.287 -0.205 -11.514 1.00 89.81 87 ALA A O 1
ATOM 673 N N . GLU A 1 88 ? 18.391 -0.737 -9.638 1.00 92.00 88 GLU A N 1
ATOM 674 C CA . GLU A 1 88 ? 17.517 -1.867 -9.294 1.00 92.00 88 GLU A CA 1
ATOM 675 C C . GLU A 1 88 ? 16.088 -1.434 -8.948 1.00 92.00 88 GLU A C 1
ATOM 677 O O . GLU A 1 88 ? 15.123 -2.051 -9.410 1.00 92.00 88 GLU A O 1
ATOM 682 N N . GLY A 1 89 ? 15.931 -0.330 -8.210 1.00 91.31 89 GLY A N 1
ATOM 683 C CA . GLY A 1 89 ? 14.620 0.211 -7.838 1.00 91.31 89 GLY A CA 1
ATOM 684 C C . GLY A 1 89 ? 13.745 0.607 -9.035 1.00 91.31 89 GLY A C 1
ATOM 685 O O . GLY A 1 89 ? 12.518 0.524 -8.954 1.00 91.31 89 GLY A O 1
ATOM 686 N N . ARG A 1 90 ? 14.363 0.980 -10.164 1.00 92.38 90 ARG A N 1
ATOM 687 C CA . ARG A 1 90 ? 13.670 1.342 -11.416 1.00 92.38 90 ARG A CA 1
ATOM 688 C C . ARG A 1 90 ? 13.219 0.129 -12.235 1.00 92.38 90 ARG A C 1
ATOM 690 O O . ARG A 1 90 ? 12.300 0.253 -13.043 1.00 92.38 90 ARG A O 1
ATOM 697 N N . LYS A 1 91 ? 13.850 -1.037 -12.060 1.00 93.06 91 LYS A N 1
ATOM 698 C CA . LYS A 1 91 ? 13.509 -2.260 -12.810 1.00 93.06 91 LYS A CA 1
ATOM 699 C C . LYS A 1 91 ? 12.154 -2.817 -12.359 1.00 93.06 91 LYS A C 1
ATOM 701 O O . LYS A 1 91 ? 11.625 -2.471 -11.306 1.00 93.06 91 LYS A O 1
ATOM 706 N N . HIS A 1 92 ? 11.554 -3.719 -13.133 1.00 95.88 92 HIS A N 1
ATOM 707 C CA . HIS A 1 92 ? 10.390 -4.485 -12.667 1.00 95.88 92 HIS A CA 1
ATOM 708 C C . HIS A 1 92 ? 10.813 -5.514 -11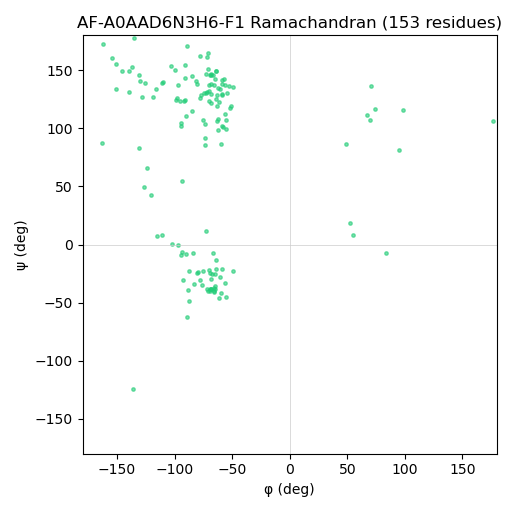.599 1.00 95.88 92 HIS A C 1
ATOM 710 O O . HIS A 1 92 ? 11.928 -6.016 -11.665 1.00 95.88 92 HIS A O 1
ATOM 716 N N . LYS A 1 93 ? 9.932 -5.881 -10.653 1.00 94.62 93 LYS A N 1
ATOM 717 C CA . LYS A 1 93 ? 10.248 -6.793 -9.524 1.00 94.62 93 LYS A CA 1
ATOM 718 C C . LYS A 1 93 ? 10.733 -8.198 -9.930 1.00 94.62 93 LYS A C 1
ATOM 720 O O . LYS A 1 93 ? 11.340 -8.885 -9.128 1.00 94.62 93 LYS A O 1
ATOM 725 N N . LEU A 1 94 ? 10.426 -8.619 -11.161 1.00 96.06 94 LEU A N 1
ATOM 726 C CA . LEU A 1 94 ? 10.881 -9.889 -11.755 1.00 96.06 94 LEU A CA 1
ATOM 727 C C . LEU A 1 94 ? 12.157 -9.740 -12.602 1.00 96.06 94 LEU A C 1
ATOM 729 O O . LEU A 1 94 ? 12.689 -10.731 -13.074 1.00 96.06 94 LEU A O 1
ATOM 733 N N . LYS A 1 95 ? 12.600 -8.503 -12.858 1.00 94.69 95 LYS A N 1
ATOM 734 C CA . LYS A 1 95 ? 13.775 -8.174 -13.685 1.00 94.69 95 LYS A CA 1
ATOM 735 C C . LYS A 1 95 ? 14.929 -7.601 -12.851 1.00 94.69 95 LYS A C 1
ATOM 737 O O . LYS A 1 95 ? 15.879 -7.058 -13.410 1.00 94.69 95 LYS A O 1
ATOM 742 N N . THR A 1 96 ? 14.808 -7.623 -11.527 1.00 93.94 96 THR A N 1
ATOM 743 C CA . THR A 1 96 ? 15.917 -7.337 -10.609 1.00 93.94 96 THR A CA 1
ATOM 744 C C . THR A 1 96 ? 16.914 -8.494 -10.633 1.00 93.94 96 THR A C 1
ATOM 746 O O . THR A 1 96 ? 16.562 -9.579 -11.095 1.00 93.94 96 THR A O 1
ATOM 749 N N . LEU A 1 97 ? 18.149 -8.264 -10.167 1.00 93.50 97 LEU A N 1
ATOM 750 C CA . LEU A 1 97 ? 19.183 -9.309 -10.130 1.00 93.50 97 LEU A CA 1
ATOM 751 C C . LEU A 1 97 ? 18.688 -10.534 -9.349 1.00 93.50 97 LEU A C 1
ATOM 753 O O . LEU A 1 97 ? 18.792 -11.662 -9.820 1.00 93.50 97 LEU A O 1
ATOM 757 N N . VAL A 1 98 ? 18.064 -10.279 -8.197 1.00 94.19 98 VAL A N 1
ATOM 758 C CA . VAL A 1 98 ? 17.331 -11.273 -7.413 1.00 94.19 98 VAL A CA 1
ATOM 759 C C . VAL A 1 98 ? 15.865 -10.834 -7.305 1.00 94.19 98 VAL A C 1
ATOM 761 O O . VAL A 1 98 ? 15.596 -9.689 -6.919 1.00 94.19 98 VAL A O 1
ATOM 764 N N . PRO A 1 99 ? 14.890 -11.685 -7.668 1.00 95.62 99 PRO A N 1
ATOM 765 C CA . PRO A 1 99 ? 13.476 -11.335 -7.605 1.00 95.62 99 PRO A CA 1
ATOM 766 C C . PRO A 1 99 ? 12.975 -11.300 -6.158 1.00 95.62 99 PRO A C 1
ATOM 768 O O . PRO A 1 99 ? 13.169 -12.244 -5.395 1.00 95.62 99 PRO A O 1
ATOM 771 N N . GLN A 1 100 ? 12.290 -10.216 -5.786 1.00 94.00 100 GLN A N 1
ATOM 772 C CA . GLN A 1 100 ? 11.728 -10.025 -4.445 1.00 94.00 100 GLN A CA 1
ATOM 773 C C . GLN A 1 100 ? 10.396 -9.253 -4.494 1.00 94.00 100 GLN A C 1
ATOM 775 O O . GLN A 1 100 ? 10.184 -8.408 -5.376 1.00 94.00 100 GLN A O 1
ATOM 780 N N . PRO A 1 101 ? 9.462 -9.513 -3.560 1.00 95.38 101 PRO A N 1
ATOM 781 C CA . PRO A 1 101 ? 8.212 -8.767 -3.479 1.00 95.38 101 PRO A CA 1
ATOM 782 C C . PRO A 1 101 ? 8.447 -7.314 -3.032 1.00 95.38 101 PRO A C 1
ATOM 784 O O . PRO A 1 101 ? 9.299 -7.025 -2.200 1.00 95.38 101 PRO A O 1
ATOM 787 N N . ARG A 1 102 ? 7.636 -6.381 -3.553 1.00 94.31 102 ARG A N 1
ATOM 788 C CA . ARG A 1 102 ? 7.633 -4.958 -3.134 1.00 94.31 102 ARG A CA 1
ATOM 789 C C . ARG A 1 102 ? 6.612 -4.635 -2.046 1.00 94.31 102 ARG A C 1
ATOM 791 O O . ARG A 1 102 ? 6.540 -3.503 -1.567 1.00 94.31 102 ARG A O 1
ATOM 798 N N . SER A 1 103 ? 5.779 -5.610 -1.708 1.00 96.12 103 SER A N 1
ATOM 799 C CA . SER A 1 103 ? 4.808 -5.521 -0.630 1.00 96.12 103 SER A CA 1
ATOM 800 C C . SER A 1 103 ? 5.480 -5.717 0.728 1.00 96.12 103 SER A C 1
ATOM 802 O O . SER A 1 103 ? 6.597 -6.217 0.821 1.00 96.12 103 SER A O 1
ATOM 804 N N . PHE A 1 104 ? 4.802 -5.298 1.789 1.00 96.81 104 PHE A N 1
ATOM 805 C CA . PHE A 1 104 ? 5.297 -5.391 3.158 1.00 96.81 104 PHE A CA 1
ATOM 806 C C . PHE A 1 104 ? 4.116 -5.438 4.124 1.00 96.81 104 PHE A C 1
ATOM 808 O O . PHE A 1 104 ? 3.006 -5.031 3.768 1.00 96.81 104 PHE A O 1
ATOM 815 N N . PHE A 1 105 ? 4.369 -5.913 5.337 1.00 96.94 105 PHE A N 1
ATOM 816 C CA . PHE A 1 105 ? 3.435 -5.791 6.447 1.00 96.94 105 PHE A CA 1
ATOM 817 C C . PHE A 1 105 ? 3.728 -4.507 7.219 1.00 96.94 105 PHE A C 1
ATOM 819 O O . PHE A 1 105 ? 4.879 -4.078 7.337 1.00 96.94 105 PHE A O 1
ATOM 826 N N . MET A 1 106 ? 2.674 -3.863 7.695 1.00 96.94 106 MET A N 1
ATOM 827 C CA . MET A 1 106 ? 2.758 -2.646 8.484 1.00 96.94 106 MET A CA 1
ATOM 828 C C . MET A 1 106 ? 1.901 -2.769 9.736 1.00 96.94 106 MET A C 1
ATOM 830 O O . MET A 1 106 ? 0.834 -3.374 9.709 1.00 96.94 106 MET A O 1
ATOM 834 N N . ASP A 1 107 ? 2.365 -2.160 10.811 1.00 96.06 107 ASP A N 1
ATOM 835 C CA . ASP A 1 107 ? 1.627 -1.999 12.052 1.00 96.06 107 ASP A CA 1
ATOM 836 C C . ASP A 1 107 ? 0.854 -0.683 11.964 1.00 96.06 107 ASP A C 1
ATOM 838 O O . ASP A 1 107 ? 1.465 0.387 11.938 1.00 96.06 107 ASP A O 1
ATOM 842 N N . VAL A 1 108 ? -0.475 -0.754 11.870 1.00 95.81 108 VAL A N 1
ATOM 843 C CA . VAL A 1 108 ? -1.360 0.416 11.805 1.00 95.81 108 VAL A CA 1
ATOM 844 C C . VAL A 1 108 ? -1.938 0.679 13.186 1.00 95.81 108 VAL A C 1
ATOM 846 O O . VAL A 1 108 ? -2.566 -0.194 13.789 1.00 95.81 108 VAL A O 1
ATOM 849 N N . LYS A 1 109 ? -1.740 1.897 13.683 1.00 95.31 109 LYS A N 1
ATOM 850 C CA . LYS A 1 109 ? -2.308 2.376 14.937 1.00 95.31 109 LYS A CA 1
ATOM 851 C C . LYS A 1 109 ? -3.645 3.055 14.662 1.00 95.31 109 LYS A C 1
ATOM 853 O O . LYS A 1 109 ? -3.722 4.012 13.890 1.00 95.31 109 LYS A O 1
ATOM 858 N N . CYS A 1 110 ? -4.689 2.566 15.323 1.00 95.31 110 CYS A N 1
ATOM 859 C CA . CYS A 1 110 ? -6.012 3.170 15.252 1.00 95.31 110 CYS A 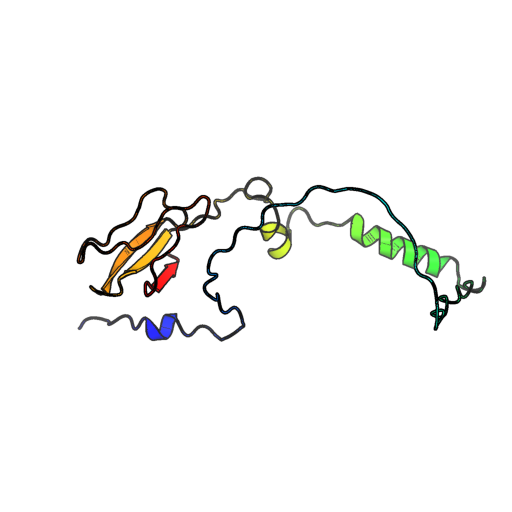CA 1
ATOM 860 C C . CYS A 1 110 ? -6.051 4.529 15.989 1.00 95.31 110 CYS A C 1
ATOM 862 O O . CYS A 1 110 ? -5.525 4.610 17.104 1.00 95.31 110 CYS A O 1
ATOM 864 N N . PRO A 1 111 ? -6.701 5.572 15.432 1.00 92.50 111 PRO A N 1
ATOM 865 C CA . PRO A 1 111 ? -6.846 6.867 16.103 1.00 92.50 111 PRO A CA 1
ATOM 866 C C . PRO A 1 111 ? -7.774 6.840 17.329 1.00 92.50 111 PRO A C 1
ATOM 868 O O . PRO A 1 111 ? -7.626 7.690 18.199 1.00 92.50 111 PRO A O 1
ATOM 871 N N . GLY A 1 112 ? -8.714 5.889 17.414 1.00 91.50 112 GLY A N 1
ATOM 872 C CA . GLY A 1 112 ? -9.696 5.816 18.504 1.00 91.50 112 GLY A CA 1
ATOM 873 C C . GLY A 1 112 ? -9.223 4.994 19.704 1.00 91.50 112 GLY A C 1
ATOM 874 O O . GLY A 1 112 ? -9.078 5.509 20.805 1.00 91.50 112 GLY A O 1
ATOM 875 N N . CYS A 1 113 ? -8.972 3.698 19.500 1.00 91.31 113 CYS A N 1
ATOM 876 C CA . CYS A 1 113 ? -8.651 2.766 20.589 1.00 91.31 113 CYS A CA 1
ATOM 877 C C . CYS A 1 113 ? -7.147 2.526 20.797 1.00 91.31 113 CYS A C 1
ATOM 879 O O . CYS A 1 113 ? -6.770 1.721 21.645 1.00 91.31 113 CYS A O 1
ATOM 881 N N . PHE A 1 11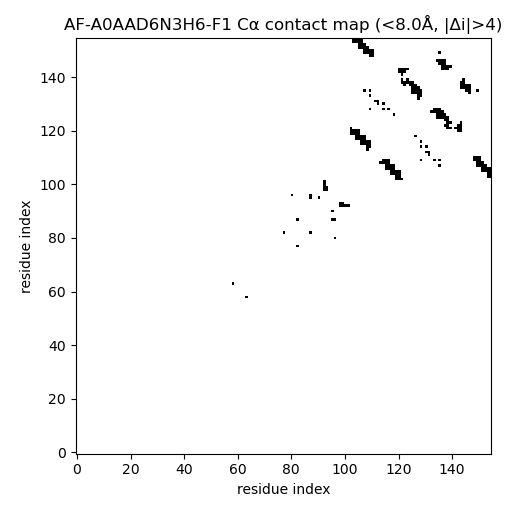4 ? -6.282 3.161 19.995 1.00 91.44 114 PHE A N 1
ATOM 882 C CA . PHE A 1 114 ? -4.818 3.010 20.011 1.00 91.44 114 PHE A CA 1
ATOM 883 C C . PHE A 1 114 ? -4.280 1.576 19.871 1.00 91.44 114 PHE A C 1
ATOM 885 O O . PHE A 1 114 ? -3.071 1.360 19.973 1.00 91.44 114 PHE A O 1
ATOM 892 N N . THR A 1 115 ? -5.146 0.607 19.576 1.00 94.00 115 THR A N 1
ATOM 893 C CA . THR A 1 115 ? -4.766 -0.770 19.275 1.00 94.00 115 THR A CA 1
ATOM 894 C C . THR A 1 115 ? -3.980 -0.814 17.970 1.00 94.00 115 THR A C 1
ATOM 896 O O . THR A 1 115 ? -4.330 -0.151 16.987 1.00 94.00 115 THR A O 1
ATOM 899 N N . ILE A 1 116 ? -2.913 -1.608 17.965 1.00 94.00 116 ILE A N 1
ATOM 900 C CA . ILE A 1 116 ? -2.053 -1.812 16.804 1.00 94.00 116 ILE A CA 1
ATOM 901 C C . ILE A 1 116 ? -2.530 -3.066 16.079 1.00 94.00 116 ILE A C 1
ATOM 903 O O . ILE A 1 116 ? -2.616 -4.136 16.676 1.00 94.00 116 ILE A O 1
ATOM 907 N N . THR A 1 117 ? -2.851 -2.932 14.796 1.00 94.38 117 THR A N 1
ATOM 908 C CA . THR A 1 117 ? -3.253 -4.055 13.940 1.00 94.38 117 THR A CA 1
ATOM 909 C C . THR A 1 117 ? -2.219 -4.235 12.837 1.00 94.38 117 THR A C 1
ATOM 911 O O . THR A 1 117 ? -1.808 -3.262 12.207 1.00 94.38 117 THR A O 1
ATOM 914 N N . THR A 1 118 ? -1.794 -5.475 12.597 1.00 95.00 118 THR A N 1
ATOM 915 C CA . THR A 1 118 ? -0.910 -5.793 11.469 1.00 95.00 118 THR A CA 1
ATOM 916 C C . THR A 1 118 ? -1.731 -5.830 10.182 1.00 95.00 118 THR A C 1
ATOM 918 O O . THR A 1 118 ? -2.744 -6.520 10.092 1.00 95.00 118 THR A O 1
ATOM 921 N N . VAL A 1 119 ? -1.314 -5.062 9.181 1.00 96.56 119 VAL A N 1
ATOM 922 C CA . VAL A 1 119 ? -2.018 -4.903 7.905 1.00 96.56 119 VAL A CA 1
ATOM 923 C C . VAL A 1 119 ? -1.044 -5.120 6.753 1.00 96.56 119 VAL A C 1
ATOM 925 O O . VAL A 1 119 ? 0.110 -4.693 6.795 1.00 96.56 119 VAL A O 1
ATOM 928 N N . PHE A 1 120 ? -1.498 -5.788 5.696 1.00 97.69 120 PHE A N 1
ATOM 929 C CA . PHE A 1 120 ? -0.721 -5.949 4.472 1.00 97.69 120 PHE A CA 1
ATOM 930 C C . PHE A 1 120 ? -0.817 -4.701 3.584 1.00 97.69 120 PHE A C 1
ATOM 932 O O . PHE A 1 120 ? -1.899 -4.147 3.395 1.00 97.69 120 PHE A O 1
ATOM 939 N N . SER A 1 121 ? 0.295 -4.267 2.982 1.00 97.06 121 SER A N 1
ATOM 940 C CA . SER A 1 121 ? 0.327 -3.009 2.220 1.00 97.06 121 SER A CA 1
ATOM 941 C C . SER A 1 121 ? -0.553 -2.977 0.968 1.00 97.06 121 SER A C 1
ATOM 943 O O . SER A 1 121 ? -0.904 -1.888 0.523 1.00 97.06 121 SER A O 1
ATOM 945 N N . HIS A 1 122 ? -0.924 -4.135 0.415 1.00 97.19 122 HIS A N 1
ATOM 946 C CA . HIS A 1 122 ? -1.845 -4.275 -0.723 1.00 97.19 122 HIS A CA 1
ATOM 947 C C . HIS A 1 122 ? -3.070 -5.112 -0.321 1.00 97.19 122 HIS A C 1
ATOM 949 O O . HIS A 1 122 ? -3.458 -6.036 -1.032 1.00 97.19 122 HIS A O 1
ATOM 955 N N . ALA A 1 123 ? -3.615 -4.874 0.876 1.00 96.50 123 ALA A N 1
ATOM 956 C CA . ALA A 1 123 ? -4.799 -5.583 1.353 1.00 96.50 123 ALA A CA 1
ATOM 957 C C . ALA A 1 123 ? -5.960 -5.473 0.345 1.00 96.50 123 ALA A C 1
ATOM 959 O O . ALA A 1 123 ? -6.282 -4.380 -0.120 1.00 96.50 123 ALA A O 1
ATOM 960 N N . GLN A 1 124 ? -6.571 -6.616 0.018 1.00 95.81 124 GLN A N 1
ATOM 961 C CA . GLN A 1 124 ? -7.705 -6.707 -0.910 1.00 95.81 124 GLN A CA 1
ATOM 962 C C . GLN A 1 124 ? -9.054 -6.507 -0.209 1.00 95.81 124 GLN A C 1
ATOM 964 O O . GLN A 1 124 ? -10.035 -6.125 -0.841 1.00 95.81 124 GLN A O 1
ATOM 969 N N . THR A 1 125 ? -9.107 -6.742 1.098 1.00 95.81 125 THR A N 1
ATOM 970 C CA . THR A 1 125 ? -10.306 -6.578 1.917 1.00 95.81 125 THR A CA 1
ATOM 971 C C . THR A 1 125 ? -10.222 -5.297 2.734 1.00 95.81 125 THR A C 1
ATOM 973 O O . THR A 1 125 ? -9.135 -4.828 3.076 1.00 95.81 125 THR A O 1
ATOM 976 N N . VAL A 1 126 ? -11.382 -4.743 3.081 1.00 96.19 126 VAL A N 1
ATOM 977 C CA . VAL A 1 126 ? -11.468 -3.662 4.067 1.00 96.19 126 VAL A CA 1
ATOM 978 C C . VAL A 1 126 ? -10.998 -4.209 5.414 1.00 96.19 126 VAL A C 1
ATOM 980 O O . VAL A 1 126 ? -11.509 -5.229 5.876 1.00 96.19 126 VAL A O 1
ATOM 983 N N . VAL A 1 127 ? -10.015 -3.555 6.036 1.00 96.00 127 VAL A N 1
ATOM 984 C CA . VAL A 1 127 ? -9.489 -3.979 7.341 1.00 96.00 127 VAL A CA 1
ATOM 985 C C . VAL A 1 127 ? -10.133 -3.148 8.435 1.00 96.00 127 VAL A C 1
ATOM 987 O O . VAL A 1 127 ? -10.091 -1.918 8.398 1.00 96.00 127 VAL A O 1
ATOM 990 N N . ILE A 1 128 ? -10.716 -3.831 9.414 1.00 95.56 128 ILE A N 1
ATOM 991 C CA . ILE A 1 128 ? -11.452 -3.230 10.523 1.00 95.56 128 ILE A CA 1
ATOM 992 C C . ILE A 1 128 ? -10.652 -3.433 11.811 1.00 95.56 128 ILE A C 1
ATOM 994 O O . ILE A 1 128 ? -10.065 -4.492 12.032 1.00 95.56 128 ILE A O 1
ATOM 998 N N . CYS A 1 129 ? -10.608 -2.410 12.662 1.00 95.12 129 CYS A N 1
ATOM 999 C CA . CYS A 1 129 ? -9.977 -2.511 13.970 1.00 95.12 129 CYS A CA 1
ATOM 1000 C C . CYS A 1 129 ? -10.789 -3.416 14.909 1.00 95.12 129 CYS A C 1
ATOM 1002 O O . CYS A 1 129 ? -11.986 -3.201 15.081 1.00 95.12 129 CYS A O 1
ATOM 1004 N N . ALA A 1 130 ? -10.128 -4.355 15.589 1.00 91.38 130 ALA A N 1
ATOM 1005 C CA . ALA A 1 130 ? -10.783 -5.276 16.521 1.00 91.38 130 ALA A CA 1
ATOM 1006 C C . ALA A 1 130 ? -11.395 -4.593 17.764 1.00 91.38 130 ALA A C 1
ATOM 1008 O O . ALA A 1 130 ? -12.323 -5.133 18.352 1.00 91.38 130 ALA A O 1
ATOM 1009 N N . GLY A 1 131 ? -10.885 -3.425 18.178 1.00 91.06 131 GLY A N 1
ATOM 1010 C CA . GLY A 1 131 ? -11.344 -2.740 19.395 1.00 91.06 131 GLY A CA 1
ATOM 1011 C C . GLY A 1 131 ? -12.536 -1.801 19.183 1.00 91.06 131 GLY A C 1
ATOM 1012 O O . GLY A 1 131 ? -13.502 -1.841 19.932 1.00 91.06 131 GLY A O 1
ATOM 1013 N N . CYS A 1 132 ? -12.474 -0.940 18.166 1.00 91.88 132 CYS A N 1
ATOM 1014 C CA . CYS A 1 132 ? -13.465 0.124 17.940 1.00 91.88 132 CYS A CA 1
ATOM 1015 C C . CYS A 1 132 ? -14.271 -0.042 16.645 1.00 91.88 132 CYS A C 1
ATOM 1017 O O . CYS A 1 132 ? -14.982 0.878 16.248 1.00 91.88 132 CYS A O 1
ATOM 1019 N N . SER A 1 133 ? -14.122 -1.173 15.945 1.00 93.44 133 SER A N 1
ATOM 1020 C CA . SER A 1 133 ? -14.795 -1.470 14.669 1.00 93.44 133 SER A CA 1
ATOM 1021 C C . SER A 1 133 ? -14.632 -0.398 13.578 1.00 93.44 133 SER A C 1
ATOM 1023 O O . SER A 1 133 ? -15.378 -0.360 12.604 1.00 93.44 133 SER A O 1
ATOM 1025 N N . THR A 1 134 ? -13.634 0.478 13.710 1.00 93.44 134 THR A N 1
ATOM 1026 C CA . THR A 1 134 ? -13.347 1.526 12.728 1.00 93.44 134 THR A CA 1
ATOM 1027 C C . THR A 1 134 ? -12.551 0.944 11.567 1.00 93.44 134 THR A C 1
ATOM 1029 O O . THR A 1 134 ? -11.648 0.125 11.764 1.00 93.44 134 THR A O 1
ATOM 1032 N N . VAL A 1 135 ? -12.859 1.386 10.349 1.00 95.25 135 VAL A N 1
ATOM 1033 C CA . VAL A 1 135 ? -12.121 1.002 9.141 1.00 95.25 135 VAL A CA 1
ATOM 1034 C C . VAL A 1 135 ? -10.715 1.603 9.181 1.00 95.25 135 VAL A C 1
ATOM 1036 O O . VAL A 1 135 ? -10.562 2.821 9.259 1.00 95.25 135 VAL A O 1
ATOM 1039 N N . LEU A 1 136 ? -9.684 0.760 9.108 1.00 95.88 136 LEU A N 1
ATOM 1040 C CA . LEU A 1 136 ? -8.273 1.166 9.100 1.00 95.88 136 LEU A CA 1
ATOM 1041 C C . LEU A 1 136 ? -7.758 1.437 7.684 1.00 95.88 136 LEU A C 1
ATOM 1043 O O . LEU A 1 136 ? -6.979 2.368 7.472 1.00 95.88 136 LEU A O 1
ATOM 1047 N N . CYS A 1 137 ? -8.177 0.624 6.711 1.00 96.75 137 CYS A N 1
ATOM 1048 C CA . CYS A 1 137 ? -7.848 0.839 5.308 1.00 96.75 137 CYS A CA 1
ATOM 1049 C C . CYS A 1 137 ? -8.919 0.299 4.353 1.00 96.75 137 CYS A C 1
ATOM 1051 O O . CYS A 1 137 ? -9.666 -0.629 4.674 1.00 96.75 137 CYS A O 1
ATOM 1053 N N . GLN A 1 138 ? -8.955 0.887 3.159 1.00 96.38 138 GLN A N 1
ATOM 1054 C CA . GLN A 1 138 ? -9.785 0.478 2.031 1.00 96.38 138 GLN A CA 1
ATOM 1055 C C . GLN A 1 138 ? -8.907 -0.112 0.914 1.00 96.38 138 GLN A C 1
ATOM 1057 O O . GLN A 1 138 ? -7.827 0.426 0.632 1.00 96.38 138 GLN A O 1
ATOM 1062 N N . PRO A 1 139 ? -9.351 -1.195 0.257 1.00 97.31 139 PRO A N 1
ATOM 1063 C CA . PRO A 1 139 ? -8.609 -1.797 -0.839 1.00 97.31 139 PRO A CA 1
ATOM 1064 C C . PRO A 1 139 ? -8.600 -0.890 -2.073 1.00 97.31 139 PRO A C 1
ATOM 1066 O O . PRO A 1 139 ? -9.565 -0.184 -2.363 1.00 97.31 139 PRO A O 1
ATOM 1069 N N . THR A 1 140 ? -7.497 -0.922 -2.817 1.00 96.88 140 THR A N 1
ATOM 1070 C CA . THR A 1 140 ? -7.354 -0.241 -4.113 1.00 96.88 140 THR A CA 1
ATOM 1071 C C . THR A 1 140 ? -6.682 -1.187 -5.112 1.00 96.88 140 THR A C 1
ATOM 1073 O O . THR A 1 140 ? -6.276 -2.289 -4.747 1.00 96.88 140 THR A O 1
ATOM 1076 N N . GLY A 1 141 ? -6.505 -0.765 -6.369 1.00 97.06 141 GLY A N 1
ATOM 1077 C CA . GLY A 1 141 ? -5.721 -1.531 -7.351 1.00 97.06 141 GLY A CA 1
ATOM 1078 C C . GLY A 1 141 ? -4.217 -1.629 -7.037 1.00 97.06 141 GLY A C 1
ATOM 1079 O O . GLY A 1 141 ? -3.493 -2.341 -7.727 1.00 97.06 141 GLY A O 1
ATOM 1080 N N . GLY A 1 142 ? -3.728 -0.911 -6.021 1.00 95.81 142 GLY A N 1
ATOM 1081 C CA . GLY A 1 142 ? -2.327 -0.894 -5.612 1.00 95.81 142 GLY A CA 1
ATOM 1082 C C . GLY A 1 142 ? -2.182 -0.985 -4.097 1.00 95.81 142 GLY A C 1
ATOM 1083 O O . GLY A 1 142 ? -2.657 -1.926 -3.467 1.00 95.81 142 GLY A O 1
ATOM 1084 N N . LYS A 1 143 ? -1.484 -0.016 -3.498 1.00 95.88 143 LYS A N 1
ATOM 1085 C CA . LYS A 1 143 ? -1.384 0.058 -2.036 1.00 95.88 143 LYS A CA 1
ATOM 1086 C C . LYS A 1 143 ? -2.741 0.418 -1.434 1.00 95.88 143 LYS A C 1
ATOM 1088 O O . LYS A 1 143 ? -3.424 1.308 -1.942 1.00 95.88 143 LYS A O 1
ATOM 1093 N N . ALA A 1 144 ? -3.105 -0.241 -0.340 1.00 97.25 144 ALA A N 1
ATOM 1094 C CA . ALA A 1 144 ? -4.339 0.053 0.376 1.00 97.25 144 ALA A CA 1
ATOM 1095 C C . ALA A 1 144 ? -4.356 1.519 0.846 1.00 97.25 144 ALA A C 1
ATOM 1097 O O . ALA A 1 144 ? -3.329 2.072 1.254 1.00 97.25 144 ALA A O 1
ATOM 1098 N N . ARG A 1 145 ? -5.528 2.152 0.781 1.00 96.06 145 ARG A N 1
ATOM 1099 C CA . ARG A 1 145 ? -5.737 3.528 1.241 1.00 96.06 145 ARG A CA 1
ATOM 1100 C C . ARG A 1 145 ? -6.010 3.497 2.740 1.00 96.06 145 ARG A C 1
ATOM 1102 O O . ARG A 1 145 ? -7.028 2.949 3.144 1.00 96.06 145 ARG A O 1
ATOM 1109 N N . LEU A 1 146 ? -5.123 4.064 3.557 1.00 95.88 146 LEU A N 1
ATOM 1110 C CA . LEU A 1 146 ? -5.380 4.203 4.992 1.00 95.88 146 LEU A CA 1
ATOM 1111 C C . LEU A 1 146 ? -6.425 5.290 5.257 1.00 95.88 146 LEU A C 1
ATOM 1113 O O . LEU A 1 146 ? -6.490 6.290 4.538 1.00 95.88 146 LEU A O 1
ATOM 1117 N N . THR A 1 147 ? -7.217 5.085 6.303 1.00 94.00 147 THR A N 1
ATOM 1118 C CA . THR A 1 147 ? -8.145 6.091 6.820 1.00 94.00 147 THR A CA 1
ATOM 1119 C C . THR A 1 147 ? -7.370 7.269 7.411 1.00 94.00 147 THR A C 1
ATOM 1121 O O . THR A 1 147 ? -6.291 7.103 7.987 1.00 94.00 147 THR A O 1
ATOM 1124 N N . GLU A 1 148 ? -7.919 8.472 7.268 1.00 93.06 148 GLU A N 1
ATOM 1125 C CA . GLU A 1 148 ? -7.340 9.693 7.825 1.00 93.06 148 GLU A CA 1
ATOM 1126 C C . GLU A 1 148 ? -7.150 9.557 9.347 1.00 93.06 148 GLU A C 1
ATOM 1128 O O . GLU A 1 148 ? -7.989 8.997 10.050 1.00 93.06 148 GLU A O 1
ATOM 1133 N N . GLY A 1 149 ? -6.003 10.010 9.859 1.00 91.69 149 GLY A N 1
ATOM 1134 C CA . GLY A 1 149 ? -5.654 9.897 11.281 1.00 91.69 149 GLY A CA 1
ATOM 1135 C C . GLY A 1 149 ? -5.041 8.558 11.713 1.00 91.69 149 GLY A C 1
ATOM 1136 O O . GLY A 1 149 ? -4.552 8.462 12.838 1.00 91.69 149 GLY A O 1
ATOM 1137 N N . CYS A 1 150 ? -4.990 7.538 10.849 1.00 93.25 150 CYS A N 1
ATOM 1138 C CA . CYS A 1 150 ? -4.229 6.318 11.134 1.00 93.25 150 CYS A CA 1
ATOM 1139 C C . CYS A 1 150 ? -2.726 6.553 10.911 1.00 93.25 150 CYS A C 1
ATOM 1141 O O . CYS A 1 150 ? -2.314 7.001 9.839 1.00 93.25 150 CYS A O 1
ATOM 1143 N N . SER A 1 151 ? -1.891 6.206 11.894 1.00 93.62 151 SER A N 1
ATOM 1144 C CA . SER A 1 151 ? -0.432 6.165 11.729 1.00 93.62 151 SER A CA 1
ATOM 1145 C C . SER A 1 151 ? 0.038 4.734 11.485 1.00 93.62 151 SER A C 1
ATOM 1147 O O . SER A 1 151 ? -0.598 3.783 11.940 1.00 93.62 151 SER A O 1
ATOM 1149 N N . PHE A 1 152 ? 1.135 4.554 10.744 1.00 95.25 152 PHE A N 1
ATOM 1150 C CA . PHE A 1 152 ? 1.669 3.222 10.465 1.00 95.25 152 PHE A CA 1
ATOM 1151 C C . PHE A 1 152 ? 3.190 3.155 10.601 1.00 95.25 152 PHE A C 1
ATOM 1153 O O . PHE A 1 152 ? 3.896 4.137 10.366 1.00 95.25 152 PHE A O 1
ATOM 1160 N N . ARG A 1 153 ? 3.692 1.962 10.923 1.00 95.38 153 ARG A N 1
ATOM 1161 C CA . ARG A 1 153 ? 5.116 1.606 10.907 1.00 95.38 153 ARG A CA 1
ATOM 1162 C C . ARG A 1 153 ? 5.321 0.373 10.039 1.00 95.38 153 ARG A C 1
ATOM 1164 O O . ARG A 1 153 ? 4.539 -0.566 10.103 1.00 95.38 153 ARG A O 1
ATOM 1171 N N . ARG A 1 154 ? 6.380 0.352 9.231 1.00 95.62 154 ARG A N 1
ATOM 1172 C CA . ARG A 1 154 ? 6.765 -0.855 8.487 1.00 95.62 154 ARG A CA 1
ATOM 1173 C C . ARG A 1 154 ? 7.411 -1.869 9.439 1.00 95.62 154 ARG A C 1
ATOM 1175 O O . ARG A 1 154 ? 8.292 -1.479 10.206 1.00 95.62 154 ARG A O 1
ATOM 1182 N N . LYS A 1 155 ? 6.945 -3.118 9.382 1.00 92.81 155 LYS A N 1
ATOM 1183 C CA . LYS A 1 155 ? 7.488 -4.247 10.144 1.00 92.81 155 LYS A CA 1
ATOM 1184 C C . LYS A 1 155 ? 8.700 -4.857 9.445 1.00 92.81 155 LYS A C 1
ATOM 1186 O O . LYS A 1 155 ? 8.750 -4.778 8.192 1.00 92.81 155 LYS A O 1
#

Sequence (155 aa):
MSPTVDWREACRLPERGHQARAQTGTNPTTPKRDARSKSLQTSLGRPPHPLHTRPSPSAPLINYLADRLSLVKMVLAVDLLNPTPQAEGRKHKLKTLVPQPRSFFMDVKCPGCFTITTVFSHAQTVVICAGCSTVLCQPTGGKARLTEGCSFRRK